Protein AF-A0A961WJ47-F1 (afdb_monomer)

Foldseek 3Di:
DADPDDPVVVVCCLVVQLVVVVVVVDDNVCSNLVSVQVCCPVRHPPCSCVVSCVVVVVVVPDVVVVVLVVLQVVLVVCVVVCVLVVQLVVQLVVQVVDDCSLLVSLVVSLVVSCVRNVDNVVSVVVSLVVSLVVCVVVPHDNCSSVPD

Solvent-accessible surface area (backbone atoms only — not comparable to full-atom values): 8332 Å² total; per-residue (Å²): 105,75,70,92,64,58,67,71,61,48,53,50,50,55,52,48,51,51,50,56,48,46,73,70,67,50,58,67,71,58,52,55,52,49,48,50,53,51,51,32,52,59,56,35,46,83,70,48,53,61,55,54,59,71,54,48,54,60,58,74,68,34,70,73,62,58,50,54,62,52,29,45,50,50,38,53,51,39,55,75,69,43,49,59,58,56,51,42,53,51,42,29,65,73,32,51,85,42,97,62,12,64,60,55,24,49,53,52,45,50,50,56,48,45,72,54,38,74,50,66,70,63,54,52,52,54,46,48,70,58,48,38,60,56,36,52,77,70,71,47,56,68,52,58,62,74,74,94

pLDDT: mean 81.78, std 8.61, range [46.31, 94.62]

Structure (mmCIF, N/CA/C/O backbone):
data_AF-A0A961WJ47-F1
#
_entry.id   AF-A0A961WJ47-F1
#
loop_
_atom_site.group_PDB
_atom_site.id
_atom_site.type_symbol
_atom_site.label_atom_id
_atom_site.label_alt_id
_atom_site.label_comp_id
_atom_site.label_asym_id
_atom_site.label_entity_id
_atom_site.label_seq_id
_atom_site.pdbx_PDB_ins_code
_atom_site.Cartn_x
_atom_site.Cartn_y
_atom_site.Cartn_z
_atom_site.occupancy
_atom_site.B_iso_or_equiv
_atom_site.auth_seq_id
_atom_site.auth_comp_id
_atom_site.auth_asym_id
_atom_site.auth_atom_id
_atom_site.pdbx_PDB_model_num
ATOM 1 N N . MET A 1 1 ? 17.818 -0.148 -33.238 1.00 46.31 1 MET A N 1
ATOM 2 C CA . MET A 1 1 ? 16.993 0.027 -34.455 1.00 46.31 1 MET A CA 1
ATOM 3 C C . MET A 1 1 ? 15.898 1.005 -34.064 1.00 46.31 1 MET A C 1
ATOM 5 O O . MET A 1 1 ? 14.941 0.595 -33.429 1.00 46.31 1 MET A O 1
ATOM 9 N N . GLY A 1 2 ? 16.127 2.307 -34.268 1.00 56.06 2 GLY A N 1
ATOM 10 C CA . GLY A 1 2 ? 15.221 3.357 -33.793 1.00 56.06 2 GLY A CA 1
ATOM 11 C C . GLY A 1 2 ? 13.991 3.414 -34.684 1.00 56.06 2 GLY A C 1
ATOM 12 O O . GLY A 1 2 ? 14.091 3.820 -35.837 1.00 56.06 2 GLY A O 1
ATOM 13 N N . ILE A 1 3 ? 12.857 2.936 -34.183 1.00 61.69 3 ILE A N 1
ATOM 14 C CA . ILE A 1 3 ? 11.580 3.128 -34.863 1.00 61.69 3 ILE A CA 1
ATOM 15 C C . ILE A 1 3 ? 11.161 4.573 -34.579 1.00 61.69 3 ILE A C 1
ATOM 17 O O . ILE A 1 3 ? 10.857 4.904 -33.432 1.00 61.69 3 ILE A O 1
ATOM 21 N N . ASP A 1 4 ? 11.142 5.427 -35.602 1.00 66.25 4 ASP A N 1
ATOM 22 C CA . ASP A 1 4 ? 10.648 6.806 -35.507 1.00 66.25 4 ASP A CA 1
ATOM 23 C C . ASP A 1 4 ? 9.111 6.811 -35.391 1.00 66.25 4 ASP A C 1
ATOM 25 O O . ASP A 1 4 ? 8.376 7.142 -36.322 1.00 66.25 4 ASP A O 1
ATOM 29 N N . ILE A 1 5 ? 8.595 6.372 -34.241 1.00 69.88 5 ILE A N 1
ATOM 30 C CA . ILE A 1 5 ? 7.170 6.438 -33.907 1.00 69.88 5 ILE A CA 1
ATOM 31 C C . ILE A 1 5 ? 6.882 7.827 -33.341 1.00 69.88 5 ILE A C 1
ATOM 33 O O . ILE A 1 5 ? 7.534 8.276 -32.398 1.00 69.88 5 ILE A O 1
ATOM 37 N N . SER A 1 6 ? 5.860 8.499 -33.873 1.00 83.12 6 SER A N 1
ATOM 38 C CA . SER A 1 6 ? 5.355 9.739 -33.278 1.00 83.12 6 SER A CA 1
ATOM 39 C C . SER A 1 6 ? 4.961 9.513 -31.812 1.00 83.12 6 SER A C 1
ATOM 41 O O . SER A 1 6 ? 4.285 8.536 -31.478 1.00 83.12 6 SER A O 1
ATOM 43 N N . ILE A 1 7 ? 5.365 10.444 -30.941 1.00 81.88 7 ILE A N 1
ATOM 44 C CA . ILE A 1 7 ? 5.224 10.361 -29.477 1.00 81.88 7 ILE A CA 1
ATOM 45 C C . ILE A 1 7 ? 3.784 10.012 -29.067 1.00 81.88 7 ILE A C 1
ATOM 47 O O . ILE A 1 7 ? 3.584 9.215 -28.155 1.00 81.88 7 ILE A O 1
ATOM 51 N N . GLY A 1 8 ? 2.778 10.529 -29.786 1.00 85.62 8 GLY A N 1
ATOM 52 C CA . GLY A 1 8 ? 1.368 10.248 -29.502 1.00 85.62 8 GLY A CA 1
ATOM 53 C C . GLY A 1 8 ? 0.984 8.770 -29.655 1.00 85.62 8 GLY A C 1
ATOM 54 O O . GLY A 1 8 ? 0.330 8.210 -28.776 1.00 85.62 8 GLY A O 1
ATOM 55 N N . TYR A 1 9 ? 1.430 8.110 -30.729 1.00 87.06 9 TYR A N 1
ATOM 56 C CA . TYR A 1 9 ? 1.166 6.681 -30.936 1.00 87.06 9 TYR A CA 1
ATOM 57 C C . TYR A 1 9 ? 1.950 5.818 -29.952 1.00 87.06 9 TYR A C 1
ATOM 59 O O . TYR A 1 9 ? 1.427 4.820 -29.460 1.00 87.06 9 TYR A O 1
ATOM 67 N N . LEU A 1 10 ? 3.175 6.227 -29.612 1.00 87.31 10 LEU A N 1
ATOM 68 C CA . LEU A 1 10 ? 3.974 5.535 -28.611 1.00 87.31 10 LEU A CA 1
ATOM 69 C C . LEU A 1 10 ? 3.285 5.531 -27.242 1.00 87.31 10 LEU A C 1
ATOM 71 O O . LEU A 1 10 ? 3.138 4.472 -26.635 1.00 87.31 10 LEU A O 1
ATOM 75 N N . THR A 1 11 ? 2.818 6.690 -26.768 1.00 87.88 11 THR A N 1
ATOM 76 C CA . THR A 1 11 ? 2.107 6.775 -25.486 1.00 87.88 11 THR A CA 1
ATOM 77 C C . THR A 1 11 ? 0.850 5.911 -25.493 1.00 87.88 11 THR A C 1
ATOM 79 O O . THR A 1 11 ? 0.591 5.209 -24.518 1.00 87.88 11 THR A O 1
ATOM 82 N N . LEU A 1 12 ? 0.102 5.896 -26.601 1.00 91.81 12 LEU A N 1
ATOM 83 C CA . LEU A 1 12 ? -1.111 5.089 -26.726 1.00 91.81 12 LEU A CA 1
ATOM 84 C C . LEU A 1 12 ? -0.812 3.584 -26.682 1.00 91.81 12 LEU A C 1
ATOM 86 O O . LEU A 1 12 ? -1.521 2.842 -26.009 1.00 91.81 12 LEU A O 1
ATOM 90 N N . ILE A 1 13 ? 0.269 3.133 -27.324 1.00 91.06 13 ILE A N 1
ATOM 91 C CA . ILE A 1 13 ? 0.699 1.728 -27.293 1.00 91.06 13 ILE A CA 1
ATOM 92 C C . ILE A 1 13 ? 1.229 1.343 -25.903 1.00 91.06 13 ILE A C 1
ATOM 94 O O . ILE A 1 13 ? 0.870 0.283 -25.388 1.00 91.06 13 ILE A O 1
ATOM 98 N N . MET A 1 14 ? 2.033 2.192 -25.255 1.00 90.00 14 MET A N 1
ATOM 99 C CA . MET A 1 14 ? 2.555 1.937 -23.904 1.00 90.00 14 MET A CA 1
ATOM 100 C C . MET A 1 14 ? 1.437 1.858 -22.862 1.00 90.00 14 MET A C 1
ATOM 102 O O . MET A 1 14 ? 1.383 0.921 -22.070 1.00 90.00 14 MET A O 1
ATOM 106 N N . PHE A 1 15 ? 0.516 2.821 -22.878 1.00 92.69 15 PHE A N 1
ATOM 107 C CA . PHE A 1 15 ? -0.581 2.867 -21.915 1.00 92.69 15 PHE A CA 1
ATOM 108 C C . PHE A 1 15 ? -1.659 1.820 -22.223 1.00 92.69 15 PHE A C 1
ATOM 110 O O . PHE A 1 15 ? -2.190 1.184 -21.315 1.00 92.69 15 PHE A O 1
ATOM 117 N N . GLY A 1 16 ? -1.946 1.590 -23.508 1.00 94.62 16 GLY A N 1
ATOM 118 C CA . GLY A 1 16 ? -2.895 0.574 -23.958 1.00 94.62 16 GLY A CA 1
ATOM 119 C C . GLY A 1 16 ? -2.439 -0.842 -23.609 1.00 94.62 16 GLY A C 1
ATOM 120 O O . GLY A 1 16 ? -3.217 -1.617 -23.058 1.00 94.62 16 GLY A O 1
ATOM 121 N N . SER A 1 17 ? -1.166 -1.169 -23.849 1.00 93.00 17 SER A N 1
ATOM 122 C CA . SER A 1 17 ? -0.605 -2.471 -23.457 1.00 93.00 17 SER A CA 1
ATOM 123 C C . SER A 1 17 ? -0.599 -2.669 -21.938 1.00 93.00 17 SER A C 1
ATOM 125 O O . SER A 1 17 ? -0.960 -3.751 -21.475 1.00 93.00 17 SER A O 1
ATOM 127 N N . LEU A 1 18 ? -0.287 -1.628 -21.158 1.00 94.38 18 LEU A N 1
ATOM 128 C CA . LEU A 1 18 ? -0.389 -1.657 -19.696 1.00 94.38 18 LEU A CA 1
ATOM 129 C C . LEU A 1 18 ? -1.809 -1.978 -19.218 1.00 94.38 18 LEU A C 1
ATOM 131 O O . LEU A 1 18 ? -1.972 -2.842 -18.357 1.00 94.38 18 LEU A O 1
ATOM 135 N N . LEU A 1 19 ? -2.829 -1.331 -19.789 1.00 94.25 19 LEU A N 1
ATOM 136 C CA . LEU A 1 19 ? -4.229 -1.595 -19.448 1.00 94.25 19 LEU A CA 1
ATOM 137 C C . LEU A 1 19 ? -4.630 -3.035 -19.766 1.00 94.25 19 LEU A C 1
ATOM 139 O O . LEU A 1 19 ? -5.189 -3.711 -18.906 1.00 94.25 19 LEU A O 1
ATOM 143 N N . VAL A 1 20 ? -4.305 -3.527 -20.963 1.00 94.62 20 VAL A N 1
ATOM 144 C CA . VAL A 1 20 ? -4.645 -4.896 -21.38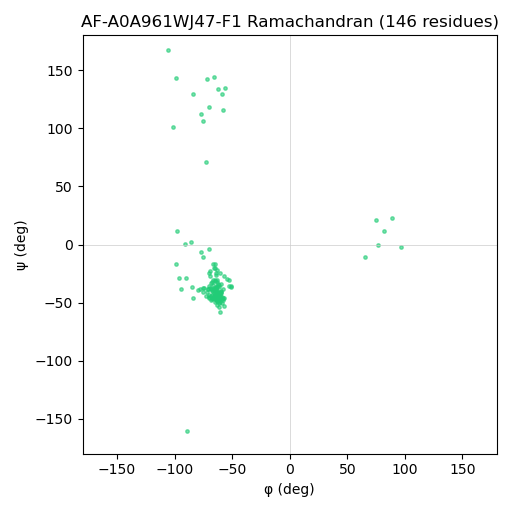2 1.00 94.62 20 VAL A CA 1
ATOM 145 C C . VAL A 1 20 ? -3.987 -5.937 -20.470 1.00 94.62 20 VAL A C 1
ATOM 147 O O . VAL A 1 20 ? -4.648 -6.874 -20.026 1.00 94.62 20 VAL A O 1
ATOM 150 N N . LEU A 1 21 ? -2.706 -5.758 -20.134 1.00 93.19 21 LEU A N 1
ATOM 151 C CA . LEU A 1 21 ? -1.976 -6.666 -19.242 1.00 93.19 21 LEU A CA 1
ATOM 152 C C . LEU A 1 21 ? -2.504 -6.629 -17.802 1.00 93.19 21 LEU A C 1
ATOM 154 O O . LEU A 1 21 ? -2.540 -7.662 -17.138 1.00 93.19 21 LEU A O 1
ATOM 158 N N . LEU A 1 22 ? -2.948 -5.465 -17.324 1.00 93.19 22 LEU A N 1
ATOM 159 C CA . LEU A 1 22 ? -3.566 -5.341 -16.006 1.00 93.19 22 LEU A CA 1
ATOM 160 C C . LEU A 1 22 ? -4.960 -5.987 -15.976 1.00 93.19 22 LEU A C 1
ATOM 162 O O . LEU A 1 22 ? -5.292 -6.675 -15.013 1.00 93.19 22 LEU A O 1
ATOM 166 N N . MET A 1 23 ? -5.747 -5.850 -17.049 1.00 94.12 23 MET A N 1
ATOM 167 C CA . MET A 1 23 ? -7.038 -6.539 -17.199 1.00 94.12 23 MET A CA 1
ATOM 168 C C . MET A 1 23 ? -6.892 -8.064 -17.271 1.00 94.12 23 MET A C 1
ATOM 170 O O . MET A 1 23 ? -7.800 -8.778 -16.855 1.00 94.12 23 MET A O 1
ATOM 174 N N . ALA A 1 24 ? -5.744 -8.572 -17.729 1.00 93.31 24 ALA A N 1
ATOM 175 C CA . ALA A 1 24 ? -5.420 -9.998 -17.678 1.00 93.31 24 ALA A CA 1
ATOM 176 C C . ALA A 1 24 ? -5.160 -10.521 -16.245 1.00 93.31 24 ALA A C 1
ATOM 178 O O . ALA A 1 24 ? -4.943 -11.717 -16.063 1.00 93.31 24 ALA A O 1
ATOM 179 N N . GLY A 1 25 ? -5.178 -9.652 -15.226 1.00 88.31 25 GLY A N 1
ATOM 180 C CA . GLY A 1 25 ? -5.024 -10.027 -13.816 1.00 88.31 25 GLY A CA 1
ATOM 181 C C . GLY A 1 25 ? -3.575 -10.228 -13.368 1.00 88.31 25 GLY A C 1
ATOM 182 O O . GLY A 1 25 ? -3.332 -10.754 -12.282 1.00 88.31 25 GLY A O 1
ATOM 183 N N . LEU A 1 26 ? -2.599 -9.821 -14.183 1.00 90.50 26 LEU A N 1
ATOM 184 C CA . LEU A 1 26 ? -1.184 -9.911 -13.831 1.00 90.50 26 LEU A CA 1
ATOM 185 C C . LEU A 1 26 ? -0.827 -8.874 -12.746 1.00 90.50 26 LEU A C 1
ATOM 187 O O . LEU A 1 26 ? -1.310 -7.739 -12.801 1.00 90.50 26 LEU A O 1
ATOM 191 N N . PRO A 1 27 ? 0.048 -9.203 -11.774 1.00 89.12 27 PRO A N 1
ATOM 192 C CA . PRO A 1 27 ? 0.408 -8.255 -10.725 1.00 89.12 27 PRO A CA 1
ATOM 193 C C . PRO A 1 27 ? 1.103 -7.014 -11.298 1.00 89.12 27 PRO A C 1
ATOM 195 O O . PRO A 1 27 ? 2.049 -7.118 -12.084 1.00 89.12 27 PRO A O 1
ATOM 198 N N . LEU A 1 28 ? 0.674 -5.832 -10.844 1.00 89.81 28 LEU A N 1
ATOM 199 C CA . LEU A 1 28 ? 1.106 -4.531 -11.371 1.00 89.81 28 LEU A CA 1
ATOM 200 C C . LEU A 1 28 ? 2.633 -4.353 -11.405 1.00 89.81 28 LEU A C 1
ATOM 202 O O . LEU A 1 28 ? 3.159 -3.761 -12.348 1.00 89.81 28 LEU A O 1
ATOM 206 N N . ALA A 1 29 ? 3.353 -4.892 -10.417 1.00 87.94 29 ALA A N 1
ATOM 207 C CA . ALA A 1 29 ? 4.813 -4.804 -10.352 1.00 87.94 29 ALA A CA 1
ATOM 208 C C . ALA A 1 29 ? 5.499 -5.494 -11.546 1.00 87.94 29 ALA A C 1
ATOM 210 O O . ALA A 1 29 ? 6.418 -4.933 -12.142 1.00 87.94 29 ALA A O 1
ATOM 211 N N . PHE A 1 30 ? 5.021 -6.679 -11.942 1.00 89.88 30 PHE A N 1
ATOM 212 C CA . PHE A 1 30 ? 5.586 -7.417 -13.075 1.00 89.88 30 PHE A CA 1
ATOM 213 C C . PHE A 1 30 ? 5.167 -6.810 -14.409 1.00 89.88 30 PHE A C 1
ATOM 215 O O . PHE A 1 30 ? 5.979 -6.738 -15.326 1.00 89.88 30 PHE A O 1
ATOM 222 N N . VAL A 1 31 ? 3.924 -6.333 -14.508 1.00 93.88 31 VAL A N 1
ATOM 223 C CA . VAL A 1 31 ? 3.411 -5.695 -15.727 1.00 93.88 31 VAL A CA 1
ATOM 224 C C . VAL A 1 31 ? 4.191 -4.422 -16.039 1.00 93.88 31 VAL A C 1
ATOM 226 O O . VAL A 1 31 ? 4.712 -4.274 -17.140 1.00 93.88 31 VAL A O 1
ATOM 229 N N . THR A 1 32 ? 4.326 -3.521 -15.066 1.00 91.62 32 THR A N 1
ATOM 230 C CA . THR A 1 32 ? 5.012 -2.236 -15.268 1.00 91.62 32 THR A CA 1
ATOM 231 C C . THR A 1 32 ? 6.511 -2.414 -15.509 1.00 91.62 32 THR A C 1
ATOM 233 O O . THR A 1 32 ? 7.046 -1.815 -16.441 1.00 91.62 32 THR A O 1
ATOM 236 N N . GLY A 1 33 ? 7.184 -3.277 -14.738 1.00 91.19 33 GLY A N 1
ATOM 237 C CA . GLY A 1 33 ? 8.604 -3.580 -14.931 1.00 91.19 33 GLY A CA 1
ATOM 238 C C . GLY A 1 33 ? 8.887 -4.304 -16.250 1.00 91.19 33 GLY A C 1
ATOM 239 O O . GLY A 1 33 ? 9.803 -3.929 -16.977 1.00 91.19 33 GLY A O 1
ATOM 240 N N . GLY A 1 34 ? 8.070 -5.301 -16.597 1.00 91.31 34 GLY A N 1
ATOM 241 C CA . GLY A 1 34 ? 8.190 -6.047 -17.849 1.00 91.31 34 GLY A CA 1
ATOM 242 C C . GLY A 1 34 ? 7.976 -5.160 -19.072 1.00 91.31 34 GLY A C 1
ATOM 243 O O . GLY A 1 34 ? 8.808 -5.162 -19.977 1.00 91.31 34 GLY A O 1
ATOM 244 N N . LEU A 1 35 ? 6.920 -4.339 -19.073 1.00 92.62 35 LEU A N 1
ATOM 245 C CA . LEU A 1 35 ? 6.680 -3.362 -20.138 1.00 92.62 35 LEU A CA 1
ATOM 246 C C . LEU A 1 35 ? 7.828 -2.361 -20.245 1.00 92.62 35 LEU A C 1
ATOM 248 O O . LEU A 1 35 ? 8.283 -2.098 -21.353 1.00 92.62 35 LEU A O 1
ATOM 252 N N . ALA A 1 36 ? 8.343 -1.846 -19.124 1.00 90.19 36 ALA A N 1
ATOM 253 C CA . ALA A 1 36 ? 9.492 -0.944 -19.142 1.00 90.19 36 ALA A CA 1
ATOM 254 C C . ALA A 1 36 ? 10.710 -1.589 -19.823 1.00 90.19 36 ALA A C 1
ATOM 256 O O . ALA A 1 36 ? 11.305 -0.971 -20.701 1.00 90.19 36 ALA A O 1
ATOM 257 N N . CYS A 1 37 ? 11.041 -2.842 -19.497 1.00 90.19 37 CYS A N 1
ATOM 258 C CA . CYS A 1 37 ? 12.133 -3.571 -20.146 1.00 90.19 37 CYS A CA 1
ATOM 259 C C . CYS A 1 37 ? 11.882 -3.793 -21.646 1.00 90.19 37 CYS A C 1
ATOM 261 O O . CYS A 1 37 ? 12.781 -3.567 -22.453 1.00 90.19 37 CYS A O 1
ATOM 263 N N . VAL A 1 38 ? 10.666 -4.200 -22.029 1.00 90.19 38 VAL A N 1
ATOM 264 C CA . VAL A 1 38 ? 10.297 -4.444 -23.434 1.00 90.19 38 VAL A CA 1
ATOM 265 C C . VAL A 1 38 ? 10.376 -3.156 -24.251 1.00 90.19 38 VAL A C 1
ATOM 267 O O . VAL A 1 38 ? 11.016 -3.141 -25.298 1.00 90.19 38 VAL A O 1
ATOM 270 N N . PHE A 1 39 ? 9.798 -2.053 -23.771 1.00 88.88 39 PHE A N 1
ATOM 271 C CA . PHE A 1 39 ? 9.847 -0.775 -24.483 1.00 88.88 39 PHE A CA 1
ATOM 272 C C . PHE A 1 39 ? 11.259 -0.182 -24.523 1.00 88.88 39 PHE A C 1
ATOM 274 O O . PHE A 1 39 ? 11.655 0.337 -25.564 1.00 88.88 39 PHE A O 1
ATOM 281 N N . LEU A 1 40 ? 12.049 -0.302 -23.448 1.00 88.38 40 LEU A N 1
ATOM 282 C CA . LEU A 1 40 ? 13.452 0.132 -23.452 1.00 88.38 40 LEU A CA 1
ATOM 283 C C . LEU A 1 40 ? 14.300 -0.659 -24.450 1.00 88.38 40 LEU A C 1
ATOM 285 O O . LEU A 1 40 ? 15.175 -0.078 -25.082 1.00 88.38 40 LEU A O 1
ATOM 289 N N . PHE A 1 41 ? 14.037 -1.956 -24.614 1.00 84.94 41 PHE A N 1
ATOM 290 C CA . PHE A 1 41 ? 14.753 -2.794 -25.573 1.00 84.94 41 PHE A CA 1
ATOM 291 C C . PHE A 1 41 ? 14.312 -2.552 -27.025 1.00 84.94 41 PHE A C 1
ATOM 293 O O . PHE A 1 41 ? 15.149 -2.519 -27.920 1.00 84.94 41 PHE A O 1
ATOM 300 N N . VAL A 1 42 ? 13.007 -2.385 -27.267 1.00 84.25 42 VAL A N 1
ATOM 301 C CA . VAL A 1 42 ? 12.449 -2.240 -28.624 1.00 84.25 42 VAL A CA 1
ATOM 302 C C . VAL A 1 42 ? 12.662 -0.833 -29.192 1.00 84.25 42 VAL A C 1
ATOM 304 O O . VAL A 1 42 ? 12.930 -0.707 -30.384 1.00 84.25 42 VAL A O 1
ATOM 307 N N . LEU A 1 43 ? 12.544 0.220 -28.373 1.00 80.19 43 LEU A N 1
ATOM 308 C CA . LEU A 1 43 ? 12.743 1.606 -28.822 1.00 80.19 43 LEU A CA 1
ATOM 309 C C . LEU A 1 43 ? 14.149 2.142 -28.560 1.00 80.19 43 LEU A C 1
ATOM 311 O O . LEU A 1 43 ? 14.598 3.043 -29.268 1.00 80.19 43 LEU A O 1
ATOM 315 N N . GLY A 1 44 ? 14.814 1.644 -27.519 1.00 75.38 44 GLY A N 1
ATOM 316 C CA . GLY A 1 44 ? 16.174 2.033 -27.175 1.00 75.38 44 GLY A CA 1
ATOM 317 C C . GLY A 1 44 ? 17.230 1.171 -27.866 1.00 75.38 44 GLY A C 1
ATOM 318 O O . GLY A 1 44 ? 16.991 0.510 -28.877 1.00 75.38 44 GLY A O 1
ATOM 319 N N . ASP A 1 45 ? 18.432 1.197 -27.299 1.00 77.62 45 ASP A N 1
ATOM 320 C CA . ASP A 1 45 ? 19.521 0.278 -27.630 1.00 77.62 45 ASP A CA 1
ATOM 321 C C . ASP A 1 45 ? 19.701 -0.757 -26.505 1.00 77.62 45 ASP A C 1
ATOM 323 O O . ASP A 1 45 ? 19.201 -0.565 -25.395 1.00 77.62 45 ASP A O 1
ATOM 327 N N . ALA A 1 46 ? 20.463 -1.829 -26.743 1.00 77.00 46 ALA A N 1
ATOM 328 C CA . ALA A 1 46 ? 20.801 -2.813 -25.712 1.00 77.00 46 ALA A CA 1
ATOM 329 C C . ALA A 1 46 ? 21.403 -2.155 -24.452 1.00 77.00 46 ALA A C 1
ATOM 331 O O . ALA A 1 46 ? 21.178 -2.619 -23.333 1.00 77.00 46 ALA A O 1
ATOM 332 N N . GLN A 1 47 ? 22.103 -1.025 -24.608 1.00 81.69 47 GLN A N 1
ATOM 333 C CA . GLN A 1 47 ? 22.632 -0.258 -23.483 1.00 81.69 47 GLN A CA 1
ATOM 334 C C . GLN A 1 47 ? 21.562 0.462 -22.647 1.00 81.69 47 GLN A C 1
ATOM 336 O O . GLN A 1 47 ? 21.800 0.694 -21.460 1.00 81.69 47 GLN A O 1
ATOM 341 N N . ALA A 1 48 ? 20.383 0.768 -23.201 1.00 84.12 48 ALA A N 1
ATOM 342 C CA . ALA A 1 48 ? 19.294 1.440 -22.486 1.00 84.12 48 ALA A CA 1
ATOM 343 C C . ALA A 1 48 ? 18.747 0.593 -21.324 1.00 84.12 48 ALA A C 1
ATOM 345 O O . ALA A 1 48 ? 18.264 1.135 -20.329 1.00 84.12 48 ALA A O 1
ATOM 346 N N . LEU A 1 49 ? 18.906 -0.733 -21.390 1.00 84.81 49 LEU A N 1
ATOM 347 C CA . LEU A 1 49 ? 18.553 -1.635 -20.294 1.00 84.81 49 LEU A CA 1
ATOM 348 C C . LEU A 1 49 ? 19.386 -1.399 -19.024 1.00 84.81 49 LEU A C 1
ATOM 350 O O . LEU A 1 49 ? 18.901 -1.706 -17.939 1.00 84.81 49 LEU A O 1
ATOM 354 N N . ASN A 1 50 ? 20.574 -0.782 -19.106 1.00 87.06 50 ASN A N 1
ATOM 355 C CA . ASN A 1 50 ? 21.370 -0.420 -17.919 1.00 87.06 50 ASN A CA 1
ATOM 356 C C . ASN A 1 50 ? 20.685 0.635 -17.030 1.00 87.06 50 ASN A C 1
ATOM 358 O O . ASN A 1 50 ? 21.025 0.789 -15.853 1.00 87.06 50 ASN A O 1
ATOM 362 N N . ILE A 1 51 ? 19.677 1.341 -17.551 1.00 88.12 51 ILE A N 1
ATOM 363 C CA . ILE A 1 51 ? 18.867 2.268 -16.755 1.00 88.12 51 ILE A CA 1
ATOM 364 C C . ILE A 1 51 ? 18.027 1.499 -15.724 1.00 88.12 51 ILE A C 1
ATOM 366 O O . ILE A 1 51 ? 17.817 1.981 -14.617 1.00 88.12 51 ILE A O 1
ATOM 370 N N . VAL A 1 52 ? 17.596 0.275 -16.029 1.00 88.19 52 VAL A N 1
ATOM 371 C CA . VAL A 1 52 ? 16.747 -0.524 -15.133 1.00 88.19 52 VAL A CA 1
ATOM 372 C C . VAL A 1 52 ? 17.431 -0.799 -13.780 1.00 88.19 52 VAL A C 1
ATOM 374 O O . VAL A 1 52 ? 16.901 -0.354 -12.757 1.00 88.19 52 VAL A O 1
ATOM 377 N N . PRO A 1 53 ? 18.619 -1.43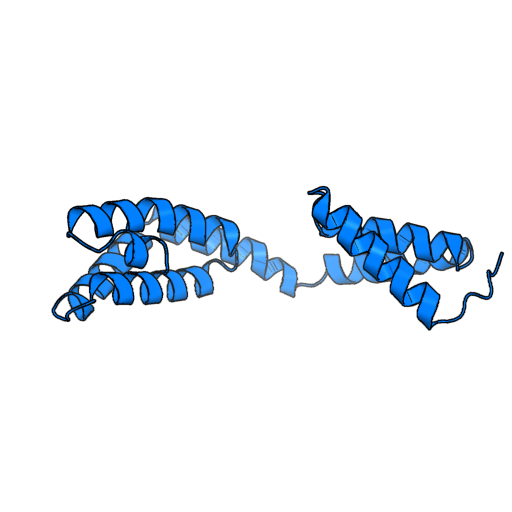8 -13.710 1.00 87.75 53 PRO A N 1
ATOM 378 C CA . PRO A 1 53 ? 19.289 -1.680 -12.434 1.00 87.75 53 PRO A CA 1
ATOM 379 C C . PRO A 1 53 ? 19.691 -0.380 -11.728 1.00 87.75 53 PRO A C 1
ATOM 381 O O . PRO A 1 53 ? 19.534 -0.285 -10.512 1.00 87.75 53 PRO A O 1
ATOM 384 N N . SER A 1 54 ? 20.124 0.654 -12.458 1.00 89.31 54 SER A N 1
ATOM 385 C CA . SER A 1 54 ? 20.516 1.930 -11.837 1.00 89.31 54 SER A CA 1
ATOM 386 C C . SER A 1 54 ? 19.355 2.668 -11.157 1.00 89.31 54 SER A C 1
ATOM 388 O O . SER A 1 54 ? 19.592 3.491 -10.276 1.00 89.31 54 SER A O 1
ATOM 390 N N . ARG A 1 55 ? 18.100 2.358 -11.509 1.00 88.38 55 ARG A N 1
ATOM 391 C CA . ARG A 1 55 ? 16.904 2.890 -10.835 1.00 88.38 55 ARG A CA 1
ATOM 392 C C . ARG A 1 55 ? 16.379 1.959 -9.745 1.00 88.38 55 ARG A C 1
ATOM 394 O O . ARG A 1 55 ? 15.969 2.448 -8.696 1.00 88.38 55 ARG A O 1
ATOM 401 N N . ILE A 1 56 ? 16.415 0.643 -9.959 1.00 89.06 56 ILE A N 1
ATOM 402 C CA . ILE A 1 56 ? 15.897 -0.342 -8.996 1.00 89.06 56 ILE A CA 1
ATOM 403 C C . ILE A 1 56 ? 16.773 -0.422 -7.739 1.00 89.06 56 ILE A C 1
ATOM 405 O O . ILE A 1 56 ? 16.236 -0.409 -6.633 1.00 89.06 56 ILE A O 1
ATOM 409 N N . PHE A 1 57 ? 18.102 -0.470 -7.877 1.00 89.50 57 PHE A N 1
ATOM 410 C CA . PHE A 1 57 ? 19.002 -0.647 -6.730 1.00 89.50 57 PHE A CA 1
ATOM 411 C C . PHE A 1 57 ? 18.850 0.456 -5.665 1.00 89.50 57 PHE A C 1
ATOM 413 O O . PHE A 1 57 ? 18.623 0.110 -4.505 1.00 89.50 57 PHE A O 1
ATOM 420 N N . PRO A 1 58 ? 18.881 1.760 -6.016 1.00 89.94 58 PRO A N 1
ATOM 421 C CA . PRO A 1 58 ? 18.683 2.827 -5.034 1.00 89.94 58 PRO A CA 1
ATOM 422 C C . PRO A 1 58 ? 17.315 2.780 -4.347 1.00 89.94 58 PRO A C 1
ATOM 424 O O . PRO A 1 58 ? 17.210 3.098 -3.163 1.00 89.94 58 PRO A O 1
ATOM 427 N N . LEU A 1 59 ? 16.270 2.366 -5.076 1.00 87.94 59 LEU A N 1
ATOM 428 C CA . LEU A 1 59 ? 14.932 2.187 -4.515 1.00 87.94 59 LEU A CA 1
ATOM 429 C C . LEU A 1 59 ? 14.915 1.049 -3.492 1.00 87.94 59 LEU A C 1
ATOM 431 O O . LEU A 1 59 ? 14.396 1.245 -2.400 1.00 87.94 59 LEU A O 1
ATOM 435 N N . MET A 1 60 ? 15.525 -0.101 -3.794 1.00 86.69 60 MET A N 1
ATOM 436 C CA . MET A 1 60 ? 15.599 -1.238 -2.866 1.00 86.69 60 MET A CA 1
ATOM 437 C C . MET A 1 60 ? 16.360 -0.908 -1.578 1.00 86.69 60 MET A C 1
ATOM 439 O O . MET A 1 60 ? 16.008 -1.406 -0.513 1.00 86.69 60 MET A O 1
ATOM 443 N N . THR A 1 61 ? 17.387 -0.060 -1.661 1.00 88.38 61 THR A N 1
ATOM 444 C CA . THR A 1 61 ? 18.175 0.378 -0.499 1.00 88.38 61 THR A CA 1
ATOM 445 C C . THR A 1 61 ? 17.572 1.578 0.233 1.00 88.38 61 THR A C 1
ATOM 447 O O . THR A 1 61 ? 18.178 2.089 1.173 1.00 88.38 61 THR A O 1
ATOM 450 N N . ASN A 1 62 ? 16.406 2.074 -0.190 1.00 89.38 62 ASN A N 1
ATOM 451 C CA . ASN A 1 62 ? 15.787 3.230 0.441 1.00 89.38 62 ASN A CA 1
ATOM 452 C C . ASN A 1 62 ? 15.274 2.861 1.843 1.00 89.38 62 ASN A C 1
ATOM 454 O O . ASN A 1 62 ? 14.363 2.045 1.99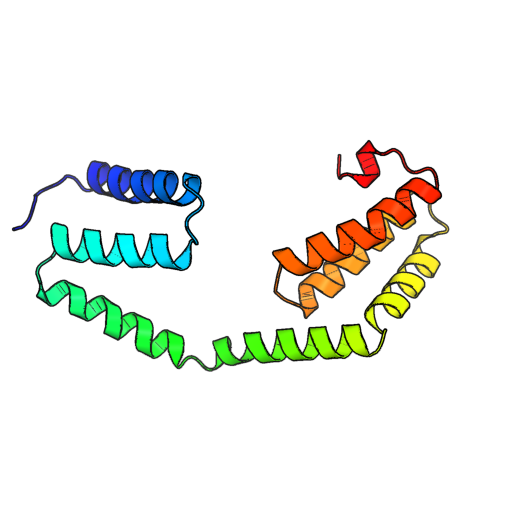7 1.00 89.38 62 ASN A O 1
ATOM 458 N N . TYR A 1 63 ? 15.819 3.523 2.869 1.00 87.69 63 TYR A N 1
ATOM 459 C CA . TYR A 1 63 ? 15.431 3.311 4.264 1.00 87.69 63 TYR A CA 1
ATOM 460 C C . TYR A 1 63 ? 13.931 3.547 4.511 1.00 87.69 63 TYR A C 1
ATOM 462 O O . TYR A 1 63 ? 13.357 2.931 5.402 1.00 87.69 63 TYR A O 1
ATOM 470 N N . GLN A 1 64 ? 13.261 4.385 3.716 1.00 88.38 64 GLN A N 1
ATOM 471 C CA . GLN A 1 64 ? 11.821 4.629 3.830 1.00 88.38 64 GLN A CA 1
ATOM 472 C C . GLN A 1 64 ? 11.006 3.363 3.552 1.00 88.38 64 GLN A C 1
ATOM 474 O O . GLN A 1 64 ? 9.979 3.151 4.190 1.00 88.38 64 GLN A O 1
ATOM 479 N N . LEU A 1 65 ? 11.477 2.476 2.666 1.00 86.56 65 LEU A N 1
ATOM 480 C CA . LEU A 1 65 ? 10.806 1.200 2.410 1.00 86.56 65 LEU A CA 1
ATOM 481 C C . LEU A 1 65 ? 10.917 0.236 3.599 1.00 86.56 65 LEU A C 1
ATOM 483 O O . LEU A 1 65 ? 10.048 -0.619 3.758 1.00 86.56 65 LEU A O 1
ATOM 487 N N . SER A 1 66 ? 11.912 0.404 4.483 1.00 87.62 66 SER A N 1
ATOM 488 C CA . SER A 1 66 ? 12.007 -0.375 5.730 1.00 87.62 6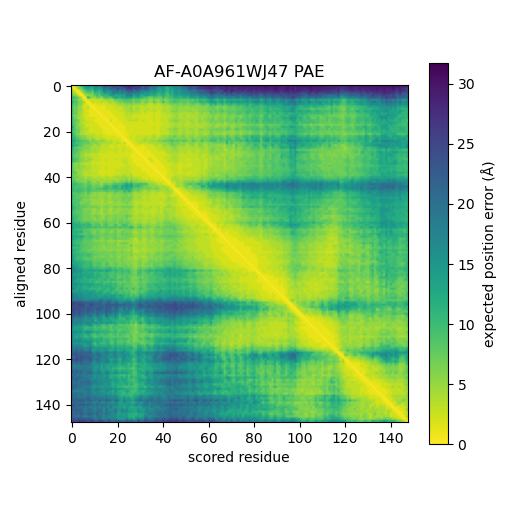6 SER A CA 1
ATOM 489 C C . SER A 1 66 ? 10.862 -0.082 6.708 1.00 87.62 66 SER A C 1
ATOM 491 O O . SER A 1 66 ? 10.541 -0.923 7.547 1.00 87.62 66 SER A O 1
ATOM 493 N N . ALA A 1 67 ? 10.182 1.061 6.558 1.00 86.50 67 ALA A N 1
ATOM 494 C CA . ALA A 1 67 ? 8.988 1.371 7.331 1.00 86.50 67 ALA A CA 1
ATOM 495 C C . ALA A 1 67 ? 7.833 0.409 7.011 1.00 86.50 67 ALA A C 1
ATOM 497 O O . ALA A 1 67 ? 7.049 0.101 7.901 1.00 86.50 67 ALA A O 1
ATOM 498 N N . ILE A 1 68 ? 7.739 -0.117 5.780 1.00 86.75 68 ILE A N 1
ATOM 499 C CA . ILE A 1 68 ? 6.631 -0.992 5.361 1.00 86.75 68 ILE A CA 1
ATOM 500 C C . ILE A 1 68 ? 6.588 -2.284 6.207 1.00 86.75 68 ILE A C 1
ATOM 502 O O . ILE A 1 68 ? 5.552 -2.538 6.823 1.00 86.75 68 ILE A O 1
ATOM 506 N N . PRO A 1 69 ? 7.675 -3.080 6.331 1.00 85.81 69 PRO A N 1
ATOM 507 C CA . PRO A 1 69 ? 7.697 -4.227 7.241 1.00 85.81 69 PRO A CA 1
ATOM 508 C C . PRO A 1 69 ? 7.415 -3.867 8.700 1.00 85.81 69 PRO A C 1
ATOM 510 O O . PRO A 1 69 ? 6.731 -4.622 9.387 1.00 85.81 69 PRO A O 1
ATOM 513 N N . LEU A 1 70 ? 7.917 -2.724 9.178 1.00 89.44 70 LEU A N 1
ATOM 514 C CA . LEU A 1 70 ? 7.702 -2.277 10.556 1.00 89.44 70 LEU A CA 1
ATOM 515 C C . LEU A 1 70 ? 6.231 -1.914 10.821 1.00 89.44 70 LEU A C 1
ATOM 517 O O . LEU A 1 70 ? 5.707 -2.268 11.876 1.00 89.44 70 LEU A O 1
ATOM 521 N N . PHE A 1 71 ? 5.539 -1.290 9.861 1.00 85.50 71 PHE A N 1
ATOM 522 C CA . PHE A 1 71 ? 4.097 -1.034 9.939 1.00 85.50 71 PHE A CA 1
ATOM 523 C C . PHE A 1 71 ? 3.288 -2.332 9.931 1.00 85.50 71 PHE A C 1
ATOM 525 O O . PHE A 1 71 ? 2.387 -2.494 10.753 1.00 85.50 71 PHE A O 1
ATOM 532 N N . ILE A 1 72 ? 3.645 -3.289 9.069 1.00 84.12 72 ILE A N 1
ATOM 533 C CA . ILE A 1 72 ? 3.006 -4.614 9.045 1.00 84.12 72 ILE A CA 1
ATOM 534 C C . ILE A 1 72 ? 3.230 -5.343 10.378 1.00 84.12 72 ILE A C 1
ATOM 536 O O . ILE A 1 72 ? 2.302 -5.937 10.924 1.00 84.12 72 ILE A O 1
ATOM 540 N N . PHE A 1 73 ? 4.439 -5.267 10.937 1.00 86.69 73 PHE A N 1
ATOM 541 C CA . PHE A 1 73 ? 4.759 -5.854 12.235 1.00 86.69 73 PHE A CA 1
ATOM 542 C C . PHE A 1 73 ? 3.942 -5.222 13.369 1.00 86.69 73 PHE A C 1
ATOM 544 O O . PHE A 1 73 ? 3.341 -5.941 14.166 1.00 86.69 73 PHE A O 1
ATOM 551 N N . MET A 1 74 ? 3.866 -3.889 13.419 1.00 87.38 74 MET A N 1
ATOM 552 C CA . MET A 1 74 ? 3.038 -3.167 14.386 1.00 87.38 74 MET A CA 1
ATOM 553 C C . MET A 1 74 ? 1.564 -3.567 14.263 1.00 87.38 74 MET A C 1
ATOM 555 O O . MET A 1 74 ? 0.930 -3.873 15.269 1.00 87.38 74 MET A O 1
ATOM 559 N N . ALA A 1 75 ? 1.025 -3.618 13.044 1.00 80.38 75 ALA A N 1
ATOM 560 C CA . ALA A 1 75 ? -0.347 -4.048 12.795 1.00 80.38 75 ALA A CA 1
ATOM 561 C C . ALA A 1 75 ? -0.611 -5.466 13.325 1.00 80.38 75 ALA A C 1
ATOM 563 O O . ALA A 1 75 ? -1.569 -5.673 14.068 1.00 80.38 75 ALA A O 1
ATOM 564 N N . ALA A 1 76 ? 0.274 -6.418 13.019 1.00 83.00 76 ALA A N 1
ATOM 565 C CA . ALA A 1 76 ? 0.158 -7.796 13.492 1.00 83.00 76 ALA A CA 1
ATOM 566 C C . ALA A 1 76 ? 0.249 -7.902 15.025 1.00 83.00 76 ALA A C 1
ATOM 568 O O . ALA A 1 76 ? -0.439 -8.722 15.635 1.00 83.00 76 ALA A O 1
ATOM 569 N N . MET A 1 77 ? 1.075 -7.068 15.663 1.00 89.44 77 MET A N 1
ATOM 570 C CA . MET A 1 77 ? 1.161 -6.974 17.122 1.00 89.44 77 MET A CA 1
ATOM 571 C C . MET A 1 77 ? -0.142 -6.449 17.737 1.00 89.44 77 MET A C 1
ATOM 573 O O . MET A 1 77 ? -0.636 -7.034 18.698 1.00 89.44 77 MET A O 1
ATOM 577 N N . LEU A 1 78 ? -0.722 -5.383 17.177 1.00 85.19 78 LEU A N 1
ATOM 578 C CA . LEU A 1 78 ? -1.982 -4.797 17.652 1.00 85.19 78 LEU A CA 1
ATOM 579 C C . LEU A 1 78 ? -3.173 -5.743 17.465 1.00 85.19 78 LEU A C 1
ATOM 581 O O . LEU A 1 78 ? -4.033 -5.831 18.341 1.00 85.19 78 LEU A O 1
ATOM 585 N N . GLU A 1 79 ? -3.205 -6.470 16.347 1.00 80.88 79 GLU A N 1
ATOM 586 C CA . GLU A 1 79 ? -4.208 -7.500 16.075 1.00 80.88 79 GLU A CA 1
ATOM 587 C C . GLU A 1 79 ? -4.106 -8.647 17.087 1.00 80.88 79 GLU A C 1
ATOM 589 O O . GLU A 1 79 ? -5.099 -9.004 17.721 1.00 80.88 79 GLU A O 1
ATOM 594 N N . ARG A 1 80 ? -2.894 -9.174 17.318 1.00 84.56 80 ARG A N 1
ATOM 595 C CA . ARG A 1 80 ? -2.652 -10.247 18.299 1.00 84.56 80 ARG A CA 1
ATOM 596 C C . ARG A 1 80 ? -2.915 -9.821 19.741 1.00 84.56 80 ARG A C 1
ATOM 598 O O . ARG A 1 80 ? -3.310 -10.658 20.545 1.00 84.56 80 ARG A O 1
ATOM 605 N N . ALA A 1 81 ? -2.703 -8.549 20.067 1.00 89.12 81 ALA A N 1
ATOM 606 C CA . ALA A 1 81 ? -2.993 -7.992 21.384 1.00 89.12 81 ALA A CA 1
ATOM 607 C C . ALA A 1 81 ? -4.494 -7.731 21.620 1.00 89.12 81 ALA A C 1
ATOM 609 O O . ALA A 1 81 ? -4.866 -7.354 22.725 1.00 89.12 81 ALA A O 1
ATOM 610 N N . GLY A 1 82 ? -5.355 -7.896 20.608 1.00 82.62 82 GLY A N 1
ATOM 611 C CA . GLY A 1 82 ? -6.796 -7.640 20.718 1.00 82.62 82 GLY A CA 1
ATOM 612 C C . GLY A 1 82 ? -7.188 -6.157 20.698 1.00 82.62 82 GLY A C 1
ATOM 613 O O . GLY A 1 82 ? -8.377 -5.847 20.692 1.00 82.62 82 GLY A O 1
ATOM 614 N N . ILE A 1 83 ? -6.214 -5.246 20.587 1.00 83.94 83 ILE A N 1
ATOM 615 C CA . ILE A 1 83 ? -6.414 -3.788 20.650 1.00 83.94 83 ILE A CA 1
ATOM 616 C C . ILE A 1 83 ? -7.363 -3.307 19.546 1.00 83.94 83 ILE A C 1
ATOM 618 O O . ILE A 1 83 ? -8.151 -2.390 19.759 1.00 83.94 83 ILE A O 1
ATOM 622 N N . ILE A 1 84 ? -7.331 -3.948 18.374 1.00 75.88 84 ILE A N 1
ATOM 623 C CA . ILE A 1 84 ? -8.220 -3.625 17.248 1.00 75.88 84 ILE A CA 1
ATOM 624 C C . ILE A 1 84 ? -9.702 -3.786 17.632 1.00 75.88 84 ILE A C 1
ATOM 626 O O . ILE A 1 84 ? -10.520 -2.932 17.285 1.00 75.88 84 ILE A O 1
ATOM 630 N N . ASN A 1 85 ? -10.043 -4.846 18.371 1.00 76.38 85 ASN A N 1
ATOM 631 C CA . ASN A 1 85 ? -11.419 -5.118 18.793 1.00 76.38 85 ASN A CA 1
ATOM 632 C C . ASN A 1 85 ? -11.863 -4.144 19.887 1.00 76.38 85 ASN A C 1
ATOM 634 O O . ASN A 1 85 ? -12.937 -3.554 19.783 1.00 76.38 85 ASN A O 1
ATOM 638 N N . ASP A 1 86 ? -11.002 -3.907 20.877 1.00 83.94 86 ASP A N 1
ATOM 639 C CA . ASP A 1 86 ? -11.275 -2.949 21.952 1.00 83.94 86 ASP A CA 1
ATOM 640 C C . ASP A 1 86 ? -11.502 -1.539 21.393 1.00 83.94 86 ASP A C 1
ATOM 642 O O . ASP A 1 86 ? -12.412 -0.819 21.811 1.00 83.94 86 ASP A O 1
ATOM 646 N N . MET A 1 87 ? -10.711 -1.149 20.391 1.00 82.69 87 MET A N 1
ATOM 647 C CA . MET A 1 87 ? -10.846 0.141 19.725 1.00 82.69 87 MET A CA 1
ATOM 648 C C . MET A 1 87 ? -12.176 0.251 18.965 1.00 82.69 87 MET A C 1
ATOM 650 O O . MET A 1 87 ? -12.848 1.280 19.060 1.00 82.69 87 MET A O 1
ATOM 654 N N . PHE A 1 88 ? -12.598 -0.807 18.262 1.00 77.31 88 PHE A N 1
ATOM 655 C CA . PHE A 1 88 ? -13.911 -0.855 17.613 1.00 77.31 88 PHE A CA 1
ATOM 656 C C . PHE A 1 88 ? -15.052 -0.712 18.631 1.00 77.31 88 PHE A C 1
ATOM 658 O O . PHE A 1 88 ? -15.969 0.084 18.419 1.00 77.31 88 PHE A O 1
ATOM 665 N N . ASP A 1 89 ? -14.973 -1.411 19.763 1.00 81.19 89 ASP A N 1
ATOM 666 C CA . ASP A 1 89 ? -15.984 -1.353 20.820 1.00 81.19 89 ASP A CA 1
ATOM 667 C C . ASP A 1 89 ? -16.087 0.033 21.468 1.00 81.19 89 ASP A C 1
ATOM 669 O O . ASP A 1 89 ? -17.192 0.499 21.763 1.00 81.19 89 ASP A O 1
ATOM 673 N N . VAL A 1 90 ? -14.962 0.727 21.669 1.00 85.62 90 VAL A N 1
ATOM 674 C CA . VAL A 1 90 ? -14.947 2.108 22.181 1.00 85.62 90 VAL A CA 1
ATOM 675 C C . VAL A 1 90 ? -15.614 3.058 21.189 1.00 85.62 90 VAL A C 1
ATOM 677 O O . VAL A 1 90 ? -16.512 3.810 21.570 1.00 85.62 90 VAL A O 1
ATOM 680 N N . ILE A 1 91 ? -15.230 2.998 19.912 1.00 82.38 91 ILE A N 1
ATOM 681 C CA . ILE A 1 91 ? -15.807 3.841 18.857 1.00 82.38 91 ILE A CA 1
ATOM 682 C C . ILE A 1 91 ? -17.315 3.573 18.737 1.00 82.38 91 ILE A C 1
ATOM 684 O O . ILE A 1 91 ? -18.113 4.509 18.652 1.00 82.38 91 ILE A O 1
ATOM 688 N N . TYR A 1 92 ? -17.728 2.305 18.809 1.00 77.31 92 TYR A N 1
ATOM 689 C CA . TYR A 1 92 ? -19.136 1.927 18.811 1.00 77.31 92 TYR A CA 1
ATOM 690 C C . TYR A 1 92 ? -19.885 2.433 20.049 1.00 77.31 92 TYR A C 1
ATOM 692 O O . TYR A 1 92 ? -21.011 2.896 19.913 1.00 77.31 92 TYR A O 1
ATOM 700 N N . LYS A 1 93 ? -19.300 2.405 21.250 1.00 83.44 93 LYS A N 1
ATOM 701 C CA . LYS A 1 93 ? -19.942 2.971 22.452 1.00 83.44 93 LYS A CA 1
ATOM 702 C C . LYS A 1 93 ? -20.141 4.483 22.347 1.00 83.44 93 LYS A C 1
ATOM 704 O O . LYS A 1 93 ? -21.166 4.984 22.798 1.00 83.44 93 LYS A O 1
ATOM 709 N N . VAL A 1 94 ? -19.194 5.194 21.737 1.00 83.81 94 VAL A N 1
ATOM 710 C CA . VAL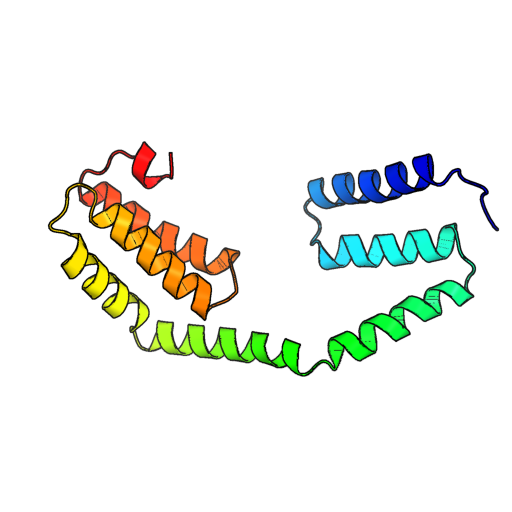 A 1 94 ? -19.272 6.652 21.553 1.00 83.81 94 VAL A CA 1
ATOM 711 C C . VAL A 1 94 ? -20.328 7.030 20.508 1.00 83.81 94 VAL A C 1
ATOM 713 O O . VAL A 1 94 ? -21.081 7.978 20.710 1.00 83.81 94 VAL A O 1
ATOM 716 N N . LEU A 1 95 ? -20.416 6.286 19.403 1.00 80.88 95 LEU A N 1
ATOM 717 C CA . LEU A 1 95 ? -21.284 6.624 18.265 1.00 80.88 95 LEU A CA 1
ATOM 718 C C . LEU A 1 95 ? -22.615 5.860 18.244 1.00 80.88 95 LEU A C 1
ATOM 720 O O . LEU A 1 95 ? -23.546 6.270 17.557 1.00 80.88 95 LEU A O 1
ATOM 724 N N . GLY A 1 96 ? -22.738 4.767 18.995 1.00 72.62 96 GLY A N 1
ATOM 725 C CA . GLY A 1 96 ? -23.870 3.836 18.957 1.00 72.62 96 GLY A CA 1
ATOM 726 C C . GLY A 1 96 ? -25.195 4.418 19.450 1.00 72.62 96 GLY A C 1
ATOM 727 O O . GLY A 1 96 ? -26.247 3.866 19.143 1.00 72.62 96 GLY A O 1
ATOM 728 N N . GLY A 1 97 ? -25.162 5.549 20.163 1.00 75.38 97 GLY A N 1
ATOM 729 C CA . GLY A 1 97 ? -26.363 6.296 20.553 1.00 75.38 97 GLY A CA 1
ATOM 730 C C . GLY A 1 97 ? -27.011 7.090 19.412 1.00 75.38 97 GLY A C 1
ATOM 731 O O . GLY A 1 97 ? -28.125 7.584 19.569 1.00 75.38 97 GLY A O 1
ATOM 732 N N . VAL A 1 98 ? -26.340 7.225 18.263 1.00 77.56 98 VAL A N 1
ATOM 733 C CA . VAL A 1 98 ? -26.815 8.023 17.125 1.00 77.56 98 VAL A CA 1
ATOM 734 C C . VAL A 1 98 ? -27.467 7.116 16.078 1.00 77.56 98 VAL A C 1
ATOM 736 O O . VAL A 1 98 ? -27.002 6.006 15.817 1.00 77.56 98 VAL A O 1
ATOM 739 N N . ARG A 1 99 ? -28.540 7.583 15.425 1.00 70.38 99 ARG A N 1
ATOM 740 C CA . ARG A 1 99 ? -29.108 6.913 14.241 1.00 70.38 99 ARG A CA 1
ATOM 741 C C . ARG A 1 99 ? -28.022 6.812 13.164 1.00 70.38 99 ARG A C 1
ATOM 743 O O . ARG A 1 99 ? -27.547 7.837 12.692 1.00 70.38 99 ARG A O 1
ATOM 750 N N . GLY A 1 100 ? -27.612 5.594 12.805 1.00 75.38 100 GLY A N 1
ATOM 751 C CA . GLY A 1 100 ? -26.473 5.368 11.902 1.00 75.38 100 GLY A CA 1
ATOM 752 C C . GLY A 1 100 ? -25.136 5.074 12.602 1.00 75.38 100 GLY A C 1
ATOM 753 O O . GLY A 1 100 ? -24.173 4.737 11.917 1.00 75.38 100 GLY A O 1
ATOM 754 N N . GLY A 1 101 ? -25.096 5.086 13.937 1.00 76.75 101 GLY A N 1
ATOM 755 C CA . GLY A 1 101 ? -23.896 4.972 14.771 1.00 76.75 101 GLY A CA 1
ATOM 756 C C . GLY A 1 101 ? -22.968 3.796 14.468 1.00 76.75 101 GLY A C 1
ATOM 757 O O . GLY A 1 101 ? -21.750 3.938 14.529 1.00 76.75 101 GLY A O 1
ATOM 758 N N . LEU A 1 102 ? -23.521 2.642 14.082 1.00 75.06 102 LEU A N 1
ATOM 759 C CA . LEU A 1 102 ? -22.733 1.462 13.719 1.00 75.06 102 LEU A CA 1
ATOM 760 C C . LEU A 1 102 ? -21.990 1.629 12.386 1.00 75.06 102 LEU A C 1
ATOM 762 O O . LEU A 1 102 ? -20.845 1.195 12.263 1.00 75.06 102 LEU A O 1
ATOM 766 N N . ALA A 1 103 ? -22.620 2.271 11.401 1.00 76.75 103 ALA A N 1
ATOM 767 C CA . ALA A 1 103 ? -22.003 2.536 10.104 1.00 76.75 103 ALA A CA 1
ATOM 768 C C . ALA A 1 103 ? -20.892 3.582 10.242 1.00 76.75 103 ALA A C 1
ATOM 770 O O . ALA A 1 103 ? -19.770 3.348 9.796 1.00 76.75 103 ALA A O 1
ATOM 771 N N . SER A 1 104 ? -21.154 4.681 10.958 1.00 80.38 104 SER A N 1
ATOM 772 C CA . SER A 1 104 ? -20.130 5.693 11.245 1.00 80.38 104 SER A CA 1
ATOM 773 C C . SER A 1 104 ? -18.973 5.128 12.071 1.00 80.38 104 SER A C 1
ATOM 775 O O . SER A 1 104 ? -17.816 5.417 11.773 1.00 80.38 104 SER A O 1
ATOM 777 N N . ALA A 1 105 ? -19.260 4.279 13.065 1.00 81.50 105 ALA A N 1
ATOM 778 C CA . ALA A 1 105 ? -18.230 3.621 13.864 1.00 81.50 105 ALA A CA 1
ATOM 779 C C . ALA A 1 105 ? -17.338 2.713 13.011 1.00 81.50 105 ALA A C 1
ATOM 781 O O . ALA A 1 105 ? -16.120 2.739 13.154 1.00 81.50 105 ALA A O 1
ATOM 782 N N . THR A 1 106 ? -17.934 1.964 12.081 1.00 79.19 106 THR A N 1
ATOM 783 C CA . THR A 1 106 ? -17.193 1.078 11.176 1.00 79.19 106 THR A CA 1
ATOM 784 C C . THR A 1 106 ? -16.280 1.866 10.243 1.00 79.19 106 THR A C 1
ATOM 786 O O . THR A 1 106 ? -15.120 1.496 10.085 1.00 79.19 106 THR A O 1
ATOM 789 N N . ILE A 1 107 ? -16.762 2.972 9.663 1.00 83.25 107 ILE A N 1
ATOM 790 C CA . ILE A 1 107 ? -15.957 3.828 8.779 1.00 83.25 107 ILE A CA 1
ATOM 791 C C . ILE A 1 107 ? -14.775 4.424 9.547 1.00 83.25 107 ILE A C 1
ATOM 793 O O . ILE A 1 107 ? -13.637 4.338 9.089 1.00 83.25 107 ILE A O 1
ATOM 797 N N . ILE A 1 108 ? -15.018 4.988 10.732 1.00 84.25 108 ILE A N 1
ATOM 798 C CA . ILE A 1 108 ? -13.970 5.612 11.550 1.00 84.25 108 ILE A CA 1
ATOM 799 C C . ILE A 1 108 ? -12.949 4.570 12.016 1.00 84.25 108 ILE A C 1
ATOM 801 O O . ILE A 1 108 ? -11.749 4.781 11.851 1.00 84.25 108 ILE A O 1
ATOM 805 N N . ALA A 1 109 ? -13.403 3.422 12.527 1.00 81.25 109 ALA A N 1
ATOM 806 C CA . ALA A 1 109 ? -12.517 2.340 12.944 1.00 81.25 109 ALA A CA 1
ATOM 807 C C . ALA A 1 109 ? -11.676 1.824 11.767 1.00 81.25 109 ALA A C 1
ATOM 809 O O . ALA A 1 109 ? -10.457 1.725 11.882 1.00 81.25 109 ALA A O 1
ATOM 810 N N . SER A 1 110 ? -12.300 1.594 10.608 1.00 79.81 110 SER A N 1
ATOM 811 C CA . SER A 1 110 ? -11.598 1.177 9.388 1.00 79.81 110 SER A CA 1
ATOM 812 C C . SER A 1 110 ? -10.585 2.221 8.926 1.00 79.81 110 SER A C 1
ATOM 814 O O . SER A 1 110 ? -9.509 1.858 8.469 1.00 79.81 110 SER A O 1
ATOM 816 N N . THR A 1 111 ? -10.889 3.512 9.081 1.00 84.38 111 THR A N 1
ATOM 817 C CA . THR A 1 111 ? -9.988 4.612 8.706 1.00 84.38 111 THR A CA 1
ATOM 818 C C . THR A 1 111 ? -8.750 4.641 9.597 1.00 84.38 111 THR A C 1
ATOM 820 O O . THR A 1 111 ? -7.632 4.736 9.094 1.00 84.38 111 THR A O 1
ATOM 823 N N . ILE A 1 112 ? -8.930 4.510 10.915 1.00 81.81 112 ILE A N 1
ATOM 824 C CA . ILE A 1 112 ? -7.818 4.468 11.874 1.00 81.81 112 ILE A CA 1
ATOM 825 C C . ILE A 1 112 ? -6.954 3.231 11.614 1.00 81.81 112 ILE A C 1
ATOM 827 O O . ILE A 1 112 ? -5.734 3.335 11.529 1.00 81.81 112 ILE A O 1
ATOM 831 N N . LEU A 1 113 ? -7.573 2.069 11.408 1.00 77.69 113 LEU A N 1
ATOM 832 C CA . LEU A 1 113 ? -6.845 0.830 11.137 1.00 77.69 113 LEU A CA 1
ATOM 833 C C . LEU A 1 113 ? -6.116 0.869 9.791 1.00 77.69 113 LEU A C 1
ATOM 835 O O . LEU A 1 113 ? -4.959 0.459 9.713 1.00 77.69 113 LEU A O 1
ATOM 839 N N . ALA A 1 114 ? -6.734 1.427 8.748 1.00 79.56 114 ALA A N 1
ATOM 840 C CA . ALA A 1 114 ? -6.084 1.638 7.457 1.00 79.56 114 ALA A CA 1
ATOM 841 C C . ALA A 1 114 ? -4.866 2.567 7.577 1.00 79.56 114 ALA A C 1
ATOM 843 O O . ALA A 1 114 ? -3.823 2.278 6.987 1.00 79.56 114 ALA A O 1
ATOM 844 N N . ALA A 1 115 ? -4.965 3.631 8.382 1.00 81.38 115 ALA A N 1
ATOM 845 C CA . ALA A 1 115 ? -3.856 4.547 8.640 1.00 81.38 115 ALA A CA 1
ATOM 846 C C . ALA A 1 115 ? -2.667 3.863 9.342 1.00 81.38 115 ALA A C 1
ATOM 848 O O . ALA A 1 115 ? -1.524 4.249 9.118 1.00 81.38 115 ALA A O 1
ATOM 849 N N . MET A 1 116 ? -2.921 2.841 10.164 1.00 76.00 116 MET A N 1
ATOM 850 C CA . MET A 1 116 ? -1.881 2.109 10.897 1.00 76.00 116 MET A CA 1
ATOM 851 C C . MET A 1 116 ? -1.241 0.977 10.081 1.00 76.00 116 MET A C 1
ATOM 853 O O . MET A 1 116 ? -0.047 0.723 10.225 1.00 76.00 116 MET A O 1
ATOM 857 N N . VAL A 1 117 ? -2.029 0.277 9.257 1.00 72.06 117 VAL A N 1
ATOM 858 C CA . VAL A 1 117 ? -1.608 -0.960 8.570 1.00 72.06 117 VAL A CA 1
ATOM 859 C C . VAL A 1 117 ? -0.989 -0.673 7.197 1.00 72.06 117 VAL A C 1
ATOM 861 O O . VAL A 1 117 ? -0.165 -1.452 6.725 1.00 72.06 117 VAL A O 1
ATOM 864 N N . GLY A 1 118 ? -1.387 0.410 6.519 1.00 66.12 118 GLY A N 1
ATOM 865 C CA . GLY A 1 118 ? -0.873 0.792 5.193 1.00 66.12 118 GLY A CA 1
ATOM 866 C C . GLY A 1 118 ? -1.213 -0.173 4.040 1.00 66.12 118 GLY A C 1
ATOM 867 O O . GLY A 1 118 ? -1.037 0.179 2.875 1.00 66.12 118 GLY A O 1
ATOM 868 N N . VAL A 1 119 ? -1.735 -1.373 4.330 1.00 67.31 119 VAL A N 1
ATOM 869 C CA . VAL A 1 119 ? -2.151 -2.387 3.348 1.00 67.31 119 VAL A CA 1
ATOM 870 C C . VAL A 1 119 ? -3.672 -2.362 3.188 1.00 67.31 119 VAL A C 1
ATOM 872 O O . VAL A 1 119 ? -4.414 -2.923 3.993 1.00 67.31 119 VAL A O 1
ATOM 875 N N . ILE A 1 120 ? -4.133 -1.730 2.108 1.00 64.81 120 ILE A N 1
ATOM 876 C CA . ILE A 1 120 ? -5.559 -1.475 1.844 1.00 64.81 120 ILE A CA 1
ATOM 877 C C . ILE A 1 120 ? -6.348 -2.785 1.653 1.00 64.81 120 ILE A C 1
ATOM 879 O O . ILE A 1 120 ? -7.450 -2.925 2.173 1.00 64.81 120 ILE A O 1
ATOM 883 N N . GLY A 1 121 ? -5.783 -3.770 0.943 1.00 64.62 121 GLY A N 1
ATOM 884 C CA . GLY A 1 121 ? -6.511 -4.988 0.562 1.00 64.62 121 GLY A CA 1
ATOM 885 C C . GLY A 1 121 ? -6.872 -5.902 1.737 1.00 64.62 121 GLY A C 1
ATOM 886 O O . GLY A 1 121 ? -8.017 -6.325 1.860 1.00 64.62 121 GLY A O 1
ATOM 887 N N . ALA A 1 122 ? -5.915 -6.181 2.625 1.00 65.19 122 ALA A N 1
ATOM 888 C CA . ALA A 1 122 ? -6.141 -7.075 3.761 1.00 65.19 122 ALA A CA 1
ATOM 889 C C . ALA A 1 122 ? -7.104 -6.457 4.789 1.00 65.19 122 ALA A C 1
ATOM 891 O O . ALA A 1 122 ? -8.044 -7.115 5.225 1.00 65.19 122 ALA A O 1
ATOM 892 N N . ALA A 1 123 ? -6.920 -5.173 5.120 1.00 68.38 123 ALA A N 1
ATOM 893 C CA . ALA A 1 123 ? -7.733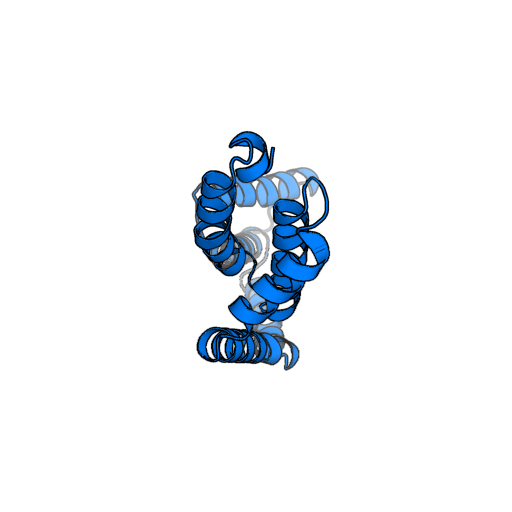 -4.485 6.121 1.00 68.38 123 ALA A CA 1
ATOM 894 C C . ALA A 1 123 ? -9.219 -4.405 5.728 1.00 68.38 123 ALA A C 1
ATOM 896 O O . ALA A 1 123 ? -10.089 -4.635 6.568 1.00 68.38 123 ALA A O 1
ATOM 897 N N . VAL A 1 124 ? -9.517 -4.131 4.450 1.00 72.12 124 VAL A N 1
ATOM 898 C CA . VAL A 1 124 ? -10.900 -4.039 3.949 1.00 72.12 124 VAL A CA 1
ATOM 899 C C . VAL A 1 124 ? -11.597 -5.399 3.980 1.00 72.12 124 VAL A C 1
ATOM 901 O O . VAL A 1 124 ? -12.758 -5.470 4.373 1.00 72.12 124 VAL A O 1
ATOM 904 N N . VAL A 1 125 ? -10.903 -6.485 3.625 1.00 73.62 125 VAL A N 1
ATOM 905 C CA . VAL A 1 125 ? -11.484 -7.838 3.669 1.00 73.62 125 VAL A CA 1
ATOM 906 C C . VAL A 1 125 ? -11.779 -8.254 5.110 1.00 73.62 125 VAL A C 1
ATOM 908 O O . VAL A 1 125 ? -12.887 -8.705 5.397 1.00 73.62 125 VAL A O 1
ATOM 911 N N . THR A 1 126 ? -10.839 -8.044 6.035 1.00 70.81 126 THR A N 1
ATOM 912 C CA . THR A 1 126 ? -11.030 -8.369 7.457 1.00 70.81 126 THR A CA 1
ATOM 913 C C . THR A 1 126 ? -12.182 -7.569 8.062 1.00 70.81 126 THR A C 1
ATOM 915 O O . THR A 1 126 ? -13.064 -8.139 8.705 1.00 70.81 126 THR A O 1
ATOM 918 N N . MET A 1 127 ? -12.238 -6.259 7.801 1.00 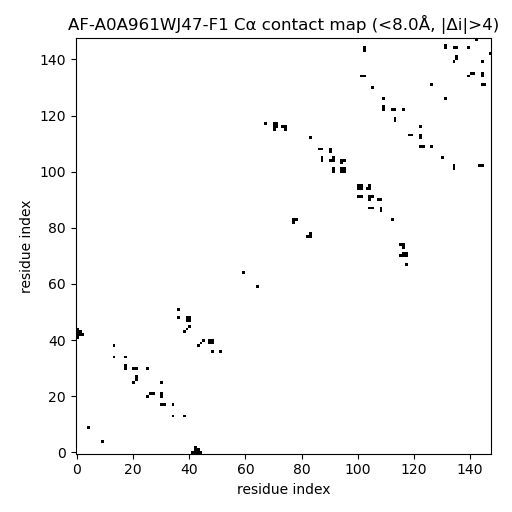74.19 127 MET A N 1
ATOM 919 C CA . MET A 1 127 ? -13.342 -5.415 8.263 1.00 74.19 127 MET A CA 1
ATOM 920 C C . MET A 1 127 ? -14.667 -5.784 7.606 1.00 74.19 127 MET A C 1
ATOM 922 O O . MET A 1 127 ? -15.680 -5.798 8.291 1.00 74.19 127 MET A O 1
ATOM 926 N N . GLY A 1 128 ? -14.683 -6.152 6.325 1.00 75.81 128 GLY A N 1
ATOM 927 C CA . GLY A 1 128 ? -15.883 -6.650 5.656 1.00 75.81 128 GLY A CA 1
ATOM 928 C C . GLY A 1 128 ? -16.439 -7.905 6.332 1.00 75.81 128 GLY A C 1
ATOM 929 O O . GLY A 1 128 ? -17.632 -7.975 6.611 1.00 75.81 128 GLY A O 1
ATOM 930 N N . ILE A 1 129 ? -15.576 -8.864 6.679 1.00 77.94 129 ILE A N 1
ATOM 931 C CA . ILE A 1 129 ? -15.979 -10.115 7.343 1.00 77.94 129 ILE A CA 1
ATOM 932 C C . ILE A 1 129 ? -16.473 -9.870 8.778 1.00 77.94 129 ILE A C 1
ATOM 934 O O . ILE A 1 129 ? -17.380 -10.566 9.230 1.00 77.94 129 ILE A O 1
ATOM 938 N N . ILE A 1 130 ? -15.920 -8.888 9.495 1.00 74.88 130 ILE A N 1
ATOM 939 C CA . ILE A 1 130 ? -16.306 -8.579 10.884 1.00 74.88 130 ILE A CA 1
ATOM 940 C C . ILE A 1 130 ? -17.537 -7.659 10.940 1.00 74.88 130 ILE A C 1
ATOM 942 O O . ILE A 1 130 ? -18.481 -7.910 11.694 1.00 74.88 130 ILE A O 1
ATOM 946 N N . ALA A 1 131 ? -17.557 -6.598 10.136 1.00 73.44 131 ALA A N 1
ATOM 947 C CA . ALA A 1 131 ? -18.562 -5.543 10.201 1.00 73.44 131 ALA A CA 1
ATOM 948 C C . ALA A 1 131 ? -19.878 -5.928 9.516 1.00 73.44 131 ALA A C 1
ATOM 950 O O . ALA A 1 131 ? -20.943 -5.640 10.061 1.00 73.44 131 ALA A O 1
ATOM 951 N N . LEU A 1 132 ? -19.837 -6.623 8.372 1.00 80.06 132 LEU A N 1
ATOM 952 C CA . LEU A 1 132 ? -21.041 -7.030 7.638 1.00 80.06 132 LEU A CA 1
ATOM 953 C C . LEU A 1 132 ? -22.011 -7.873 8.492 1.00 80.06 132 LEU A C 1
ATOM 955 O O . LEU A 1 132 ? -23.179 -7.489 8.614 1.00 80.06 132 LEU A O 1
ATOM 959 N N . PRO A 1 133 ? -21.589 -8.974 9.152 1.00 76.69 133 PRO A N 1
ATOM 960 C CA . PRO A 1 133 ? -22.500 -9.744 9.997 1.00 76.69 133 PRO A CA 1
ATOM 961 C C . PRO A 1 133 ? -22.964 -8.955 11.228 1.00 76.69 133 PRO A C 1
ATOM 963 O O . PRO A 1 133 ? -24.086 -9.162 11.695 1.00 76.69 133 PRO A O 1
ATOM 966 N N . ALA A 1 134 ? -22.143 -8.040 11.754 1.00 73.56 134 ALA A N 1
ATOM 967 C CA . ALA A 1 134 ? -22.523 -7.180 12.873 1.00 73.56 134 ALA A CA 1
ATOM 968 C C . ALA A 1 134 ? -23.602 -6.150 12.483 1.00 73.56 134 ALA A C 1
ATOM 970 O O . ALA A 1 134 ? -24.510 -5.890 13.276 1.00 73.56 134 ALA A O 1
ATOM 971 N N . MET A 1 135 ? -23.542 -5.603 11.263 1.00 77.69 135 MET A N 1
ATOM 972 C CA . MET A 1 135 ? -24.551 -4.693 10.710 1.00 77.69 135 MET A CA 1
ATOM 973 C C . MET A 1 135 ? -25.880 -5.403 10.448 1.00 77.69 135 MET A C 1
ATOM 975 O O . MET A 1 135 ? -26.924 -4.936 10.907 1.00 77.69 135 MET A O 1
ATOM 979 N N . LEU A 1 136 ? -25.843 -6.571 9.799 1.00 80.31 136 LEU A N 1
ATOM 980 C CA . LEU A 1 136 ? -27.048 -7.348 9.485 1.00 80.31 136 LEU A CA 1
ATOM 981 C C . LEU A 1 136 ? -27.787 -7.814 10.749 1.00 80.31 136 LEU A C 1
ATOM 983 O O . LEU A 1 136 ? -29.007 -7.681 10.833 1.00 80.31 136 LEU A O 1
ATOM 987 N N . LYS A 1 137 ? -27.066 -8.275 11.784 1.00 75.19 137 LYS A N 1
ATOM 988 C CA . LYS A 1 137 ? -27.666 -8.651 13.083 1.00 75.19 137 LYS A CA 1
ATOM 989 C C . LYS A 1 137 ? -28.387 -7.497 13.784 1.00 75.19 137 LYS A C 1
ATOM 991 O O . LYS A 1 137 ? -29.261 -7.742 14.609 1.00 75.19 137 LYS A O 1
ATOM 996 N N . ARG A 1 138 ? -28.010 -6.251 13.491 1.00 71.12 138 ARG A N 1
ATOM 997 C CA 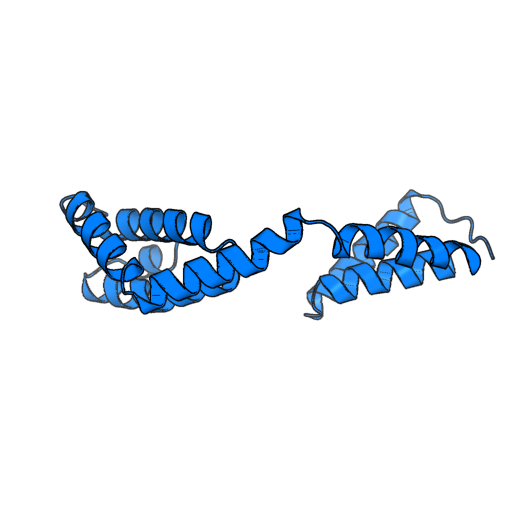. ARG A 1 138 ? -28.583 -5.036 14.091 1.00 71.12 138 ARG A CA 1
ATOM 998 C C . ARG A 1 138 ? -29.646 -4.377 13.206 1.00 71.12 138 ARG A C 1
ATOM 1000 O O . ARG A 1 138 ? -30.060 -3.261 13.499 1.00 71.12 138 ARG A O 1
ATOM 1007 N N . GLY A 1 139 ? -30.101 -5.065 12.155 1.00 71.50 139 GLY A N 1
ATOM 1008 C CA . GLY A 1 139 ? -31.204 -4.618 11.302 1.00 71.50 139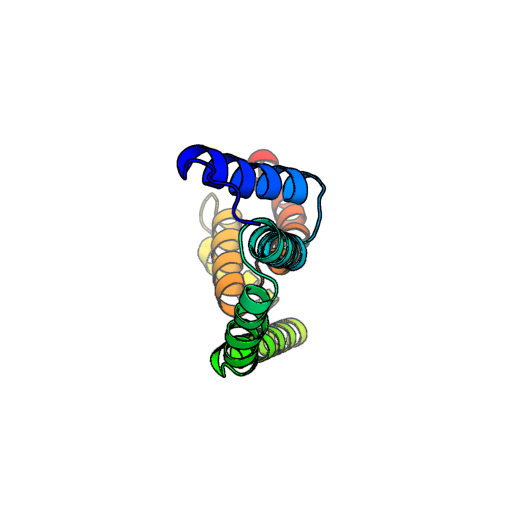 GLY A CA 1
ATOM 1009 C C . GLY A 1 139 ? -30.843 -3.487 10.339 1.00 71.50 139 GLY A C 1
ATOM 1010 O O . GLY A 1 139 ? -31.738 -2.777 9.889 1.00 71.50 139 GLY A O 1
ATOM 1011 N N . TYR A 1 140 ? -29.554 -3.293 10.036 1.00 74.06 140 TYR A N 1
ATOM 1012 C CA . TYR A 1 140 ? -29.150 -2.364 8.980 1.00 74.06 140 TYR A CA 1
ATOM 1013 C C . TYR A 1 140 ? -29.618 -2.864 7.612 1.00 74.06 140 TYR A C 1
ATOM 1015 O O . TYR A 1 140 ? -29.594 -4.067 7.342 1.00 74.06 140 TYR A O 1
ATOM 1023 N N . ASP A 1 141 ? -30.001 -1.926 6.742 1.00 79.81 141 ASP A N 1
ATOM 1024 C CA . ASP A 1 141 ? -30.315 -2.237 5.351 1.00 79.81 141 ASP A CA 1
ATOM 1025 C C . ASP A 1 141 ? -29.077 -2.867 4.674 1.00 79.81 141 ASP A C 1
ATOM 1027 O O . ASP A 1 141 ? -27.980 -2.300 4.774 1.00 79.81 141 ASP A O 1
ATOM 1031 N N . PRO A 1 142 ? -29.214 -4.020 3.991 1.00 78.44 142 PRO A N 1
ATOM 1032 C CA . PRO A 1 142 ? -28.113 -4.670 3.284 1.00 78.44 142 PRO A CA 1
ATOM 1033 C C . PRO A 1 142 ? -27.397 -3.757 2.284 1.00 78.44 142 PRO A C 1
ATOM 1035 O O . PRO A 1 142 ? -26.200 -3.922 2.069 1.00 78.44 142 PRO A O 1
ATOM 1038 N N . LYS A 1 143 ? -28.099 -2.776 1.704 1.00 80.69 143 LYS A N 1
ATOM 1039 C CA . LYS A 1 143 ? -27.528 -1.753 0.819 1.00 80.69 143 LYS A CA 1
ATOM 1040 C C . LYS A 1 143 ? -26.494 -0.908 1.557 1.00 80.69 143 LYS A C 1
ATOM 1042 O O . LYS A 1 143 ? -25.345 -0.834 1.133 1.00 80.69 143 LYS A O 1
ATOM 1047 N N . ILE A 1 144 ? -26.856 -0.399 2.733 1.00 75.00 144 ILE A N 1
ATOM 1048 C CA . ILE A 1 144 ? -25.955 0.399 3.575 1.00 75.00 144 ILE A CA 1
ATOM 1049 C C . ILE A 1 144 ? -24.780 -0.456 4.068 1.00 75.00 144 ILE A C 1
ATOM 1051 O O . ILE A 1 144 ? -23.644 0.012 4.110 1.00 75.00 144 ILE A O 1
ATOM 1055 N N . ALA A 1 145 ? -25.027 -1.723 4.408 1.00 74.56 145 ALA A N 1
ATOM 1056 C CA . ALA A 1 145 ? -23.986 -2.633 4.883 1.00 74.56 145 ALA A CA 1
ATOM 1057 C C . ALA A 1 145 ? -22.975 -3.036 3.789 1.00 74.56 145 ALA A C 1
ATOM 1059 O O . ALA A 1 145 ? -21.821 -3.327 4.095 1.00 74.56 145 ALA A O 1
ATOM 1060 N N . MET A 1 146 ? -23.399 -3.024 2.522 1.00 77.06 146 MET A N 1
ATOM 1061 C CA . MET A 1 146 ? -22.562 -3.287 1.346 1.00 77.06 146 MET A CA 1
ATOM 1062 C C . MET A 1 146 ? -21.925 -2.017 0.754 1.00 77.06 146 MET A C 1
ATOM 1064 O O . MET A 1 146 ? -21.188 -2.112 -0.226 1.00 77.06 146 MET A O 1
ATOM 1068 N N . GLY A 1 147 ? -22.174 -0.844 1.351 1.00 70.56 147 GLY A N 1
ATOM 1069 C CA . GLY A 1 147 ? -21.558 0.425 0.960 1.00 70.56 147 GLY A CA 1
ATOM 1070 C C . GLY A 1 147 ? -22.297 1.220 -0.123 1.00 70.56 147 GLY A C 1
ATOM 1071 O O . GLY A 1 147 ? -21.654 2.033 -0.786 1.00 70.56 147 GLY A O 1
ATOM 1072 N N . SER A 1 148 ? -23.606 1.002 -0.315 1.00 55.69 148 SER A N 1
ATOM 1073 C CA . SER A 1 148 ? -24.463 1.782 -1.231 1.00 55.69 148 SER A CA 1
ATOM 1074 C C . SER A 1 148 ? -25.441 2.704 -0.515 1.00 55.69 148 SER A C 1
ATOM 1076 O O . SER A 1 148 ? -25.994 2.249 0.514 1.00 55.69 148 SER A O 1
#

Mean predicted aligned error: 9.26 Å

Sequence (148 aa):
MGIDISIGYLTLIMFGSLLVLLMAGLPLAFVTGGLACVFLFVLGDAQALNIVPSRIFPLMTNYQLSAIPLFIFMAAMLERAGIINDMFDVIYKVLGGVRGGLASATIIASTILAAMVGVIGAAVVTMGIIALPAMLKRGYDPKIAMGS

Radius of gyration: 22.92 Å; Cα contacts (8 Å, |Δi|>4): 83; chains: 1; bounding box: 54×21×58 Å

Secondary structure (DSSP, 8-state):
------HHHHHHHHHHHHHHHHHTT--HHHHHHHHHHHHHHHHS-GGGGGHHHHHHHHHHT-GGGGHHHHHHHHHHHHHHTTHHHHHHHHHHHHHTTSTTHHHHHHHHHHHHHHHHH--HHHHHHHHHHHHHHHHHHTT--HHHHTT-